Protein AF-A0A2X3J3M7-F1 (afdb_monomer_lite)

Sequence (72 aa):
MTPEIYQRLATAVELGKWPDGVALTQEQKDNSLQLVMLWQARHNTDAQHMTIDTNGQMVMKSKQQLKAEFGI

Radius of gyration: 14.17 Å; chains: 1; bounding box: 22×38×34 Å

Secondary structure (DSSP, 8-state):
--HHHHHHHHHHHHHTB-TTSPBPPHHHHHHHHHHHHHHHHHH-SS--TTEE-TTS-EE---HHHHHHHHT-

Organism: NCBI:txid158822

Foldseek 3Di:
DDPVLLVQLVVCLVVQHGPVRHGADPVSSVVSVVVNLVVCLCPVCPPDAQHQHVVRDGDHDDPVRVCVVVVD

pLDDT: mean 80.12, std 7.69, range [59.81, 91.31]

InterPro domains:
  IPR009749 Protein of unknown function DUF1315 [PF07023] (1-69)

Structure (mmCIF, N/CA/C/O backbone):
data_AF-A0A2X3J3M7-F1
#
_entry.id   AF-A0A2X3J3M7-F1
#
loop_
_atom_site.group_PDB
_atom_site.id
_atom_site.type_symbol
_atom_site.label_atom_id
_atom_site.label_alt_id
_atom_site.label_comp_id
_atom_site.label_asym_id
_atom_site.label_entity_id
_atom_site.label_seq_id
_atom_site.pdbx_PDB_ins_code
_atom_site.Cartn_x
_atom_site.Cartn_y
_atom_site.Cartn_z
_atom_site.occupancy
_atom_site.B_iso_or_equiv
_atom_site.auth_seq_id
_atom_site.auth_comp_id
_atom_site.auth_asym_id
_atom_site.auth_atom_id
_atom_site.pdbx_PDB_model_num
ATOM 1 N N . MET A 1 1 ? 8.113 7.410 -4.710 1.00 64.94 1 MET A N 1
ATOM 2 C CA . MET A 1 1 ? 7.387 6.579 -3.728 1.00 64.94 1 MET A CA 1
ATOM 3 C C . MET A 1 1 ? 8.181 5.299 -3.572 1.00 64.94 1 MET A C 1
ATOM 5 O O . MET A 1 1 ? 8.474 4.669 -4.583 1.00 64.94 1 MET A O 1
ATOM 9 N N . THR A 1 2 ? 8.635 4.997 -2.360 1.00 81.31 2 THR A N 1
ATOM 10 C CA . THR A 1 2 ? 9.405 3.778 -2.093 1.00 81.31 2 THR A CA 1
ATOM 11 C C . THR A 1 2 ? 8.464 2.568 -2.036 1.00 81.31 2 THR A C 1
ATOM 13 O O . THR A 1 2 ? 7.282 2.746 -1.725 1.00 81.31 2 THR A O 1
ATOM 16 N N . PRO A 1 3 ? 8.961 1.347 -2.308 1.00 81.56 3 PRO A N 1
ATOM 17 C CA . PRO A 1 3 ? 8.164 0.121 -2.191 1.00 81.56 3 PRO A CA 1
ATOM 18 C C . PRO A 1 3 ? 7.516 -0.031 -0.807 1.00 81.56 3 PRO A C 1
ATOM 20 O O . PRO A 1 3 ? 6.372 -0.458 -0.694 1.00 81.56 3 PRO A O 1
ATOM 23 N N . GLU A 1 4 ? 8.217 0.409 0.241 1.00 84.44 4 GLU A N 1
ATOM 24 C CA . GLU A 1 4 ? 7.716 0.403 1.617 1.00 84.44 4 GLU A CA 1
ATOM 25 C C . GLU A 1 4 ? 6.484 1.305 1.795 1.00 84.44 4 GLU A C 1
ATOM 27 O O . GLU A 1 4 ? 5.485 0.888 2.378 1.00 84.44 4 GLU A O 1
ATOM 32 N N . ILE A 1 5 ? 6.509 2.528 1.248 1.00 85.00 5 ILE A N 1
ATOM 33 C CA . ILE A 1 5 ? 5.364 3.450 1.314 1.00 85.00 5 ILE A CA 1
ATOM 34 C C . ILE A 1 5 ? 4.171 2.868 0.555 1.00 85.00 5 ILE A C 1
ATOM 36 O O . ILE A 1 5 ? 3.051 2.915 1.058 1.00 85.00 5 ILE A O 1
ATOM 40 N N . TYR A 1 6 ? 4.406 2.278 -0.619 1.00 86.50 6 TYR A N 1
ATOM 41 C CA . TYR A 1 6 ? 3.359 1.593 -1.374 1.00 86.50 6 TYR A CA 1
ATOM 42 C C . TYR A 1 6 ? 2.717 0.462 -0.558 1.00 86.50 6 TYR A C 1
ATOM 44 O O . TYR A 1 6 ? 1.495 0.425 -0.442 1.00 86.50 6 TYR A O 1
ATOM 52 N N . GLN A 1 7 ? 3.513 -0.415 0.066 1.00 85.19 7 GLN A N 1
ATOM 53 C CA . GLN A 1 7 ? 2.976 -1.499 0.896 1.00 85.19 7 GLN A CA 1
ATOM 54 C C . GLN A 1 7 ? 2.165 -0.977 2.083 1.00 85.19 7 GLN A C 1
ATOM 56 O O . GLN A 1 7 ? 1.120 -1.545 2.401 1.00 85.19 7 GLN A O 1
ATOM 61 N N . ARG A 1 8 ? 2.605 0.118 2.716 1.00 87.75 8 ARG A N 1
ATOM 62 C CA . ARG A 1 8 ? 1.863 0.749 3.817 1.00 87.75 8 ARG A CA 1
ATOM 63 C C . ARG A 1 8 ? 0.527 1.310 3.337 1.00 87.75 8 ARG A C 1
ATOM 65 O O . ARG A 1 8 ? -0.478 1.076 3.997 1.00 87.75 8 ARG A O 1
ATOM 72 N N . LEU A 1 9 ? 0.502 1.994 2.191 1.00 88.19 9 LEU A N 1
ATOM 73 C CA . LEU A 1 9 ? -0.726 2.536 1.597 1.00 88.19 9 LEU A CA 1
ATOM 74 C C . LEU A 1 9 ? -1.686 1.425 1.160 1.00 88.19 9 LEU A C 1
ATOM 76 O O . LEU A 1 9 ? -2.868 1.493 1.478 1.00 88.19 9 LEU A O 1
ATOM 80 N N . ALA A 1 10 ? -1.185 0.386 0.488 1.00 85.62 10 ALA A N 1
ATOM 81 C CA . ALA A 1 10 ? -1.987 -0.754 0.051 1.00 85.62 10 ALA A CA 1
ATOM 82 C C . ALA A 1 10 ? -2.622 -1.481 1.246 1.00 85.62 10 ALA A C 1
ATOM 84 O O . ALA A 1 10 ? -3.838 -1.648 1.291 1.00 85.62 10 ALA A O 1
ATOM 85 N N . THR A 1 11 ? -1.814 -1.808 2.261 1.00 88.06 11 THR A N 1
ATOM 86 C CA . THR A 1 11 ? -2.289 -2.424 3.512 1.00 88.06 11 THR A CA 1
ATOM 87 C C . THR A 1 11 ? -3.318 -1.539 4.210 1.00 88.06 11 THR A C 1
ATOM 89 O O . THR A 1 11 ? -4.338 -2.026 4.691 1.00 88.06 11 THR A O 1
ATOM 92 N N . ALA A 1 12 ? -3.076 -0.228 4.258 1.00 89.12 12 ALA A N 1
ATOM 93 C CA . ALA A 1 12 ? -3.983 0.684 4.931 1.00 89.12 12 ALA A CA 1
ATOM 94 C C . ALA A 1 12 ? -5.332 0.781 4.206 1.00 89.12 12 ALA A C 1
ATOM 96 O O . ALA A 1 12 ? -6.375 0.693 4.848 1.00 89.12 12 ALA A O 1
ATOM 97 N N . VAL A 1 13 ? -5.330 0.896 2.875 1.00 88.06 13 VAL A N 1
ATOM 98 C CA . VAL A 1 13 ? -6.551 0.932 2.055 1.00 88.06 13 VAL A CA 1
ATOM 99 C C . VAL A 1 13 ? -7.345 -0.373 2.159 1.00 88.06 13 VAL A C 1
ATOM 101 O O . VAL A 1 13 ? -8.574 -0.316 2.239 1.00 88.06 13 VAL A O 1
ATOM 104 N N . GLU A 1 14 ? -6.663 -1.520 2.204 1.00 86.19 14 GLU A N 1
ATOM 105 C CA . GLU A 1 14 ? -7.280 -2.843 2.363 1.00 86.19 14 GLU A CA 1
ATOM 106 C C . GLU A 1 14 ? -7.925 -3.014 3.747 1.00 86.19 14 GLU A C 1
ATOM 108 O O . GLU A 1 14 ? -9.074 -3.442 3.853 1.00 86.19 14 GLU A O 1
ATOM 113 N N . LEU A 1 15 ? -7.224 -2.611 4.813 1.00 88.19 15 LEU A N 1
ATOM 114 C CA . LEU A 1 15 ? -7.707 -2.723 6.194 1.00 88.19 15 LEU A CA 1
ATOM 115 C C . LEU A 1 15 ? -8.632 -1.573 6.628 1.00 88.19 15 LEU A C 1
ATOM 117 O O . LEU A 1 15 ? -9.263 -1.659 7.682 1.00 88.19 15 LEU A O 1
ATOM 121 N N . GLY A 1 16 ? -8.678 -0.474 5.874 1.00 86.12 16 GLY A N 1
ATOM 122 C CA . GLY A 1 16 ? -9.370 0.764 6.251 1.00 86.12 16 GLY A CA 1
ATOM 123 C C . GLY A 1 16 ? -8.725 1.520 7.422 1.00 86.12 16 GLY A C 1
ATOM 124 O O . GLY A 1 16 ? -9.352 2.407 8.002 1.00 86.12 16 GLY A O 1
ATOM 125 N N . LYS A 1 17 ? -7.485 1.185 7.793 1.00 90.00 17 LYS A N 1
ATOM 126 C CA . LYS A 1 17 ? -6.745 1.799 8.904 1.00 90.00 17 LYS A CA 1
ATOM 127 C C . LYS A 1 17 ? -5.249 1.835 8.623 1.00 90.00 17 LYS A C 1
ATOM 129 O O . LYS A 1 17 ? -4.703 0.906 8.040 1.00 90.00 17 LYS A O 1
ATOM 134 N N . TRP A 1 18 ? -4.579 2.882 9.083 1.00 87.38 18 TRP A N 1
ATOM 135 C CA . TRP A 1 18 ? -3.125 2.970 9.103 1.00 87.38 18 TRP A CA 1
ATOM 136 C C . TRP A 1 18 ? -2.514 1.837 9.947 1.00 87.38 18 TRP A C 1
ATOM 138 O O . TRP A 1 18 ? -3.164 1.345 10.876 1.00 87.38 18 TRP A O 1
ATOM 148 N N . PRO A 1 19 ? -1.258 1.431 9.676 1.00 76.19 19 PRO A N 1
ATOM 149 C CA . PRO A 1 19 ? -0.555 0.425 10.480 1.00 76.19 19 PRO A CA 1
ATOM 150 C C . PRO A 1 19 ? -0.419 0.830 11.957 1.00 76.19 19 PRO A C 1
ATOM 152 O O . PRO A 1 19 ? -0.337 -0.031 12.824 1.00 76.19 19 PRO A O 1
ATOM 155 N N . ASP A 1 20 ? -0.488 2.127 12.247 1.00 83.31 20 ASP A N 1
ATOM 156 C CA . ASP A 1 20 ? -0.516 2.699 13.595 1.00 83.31 20 ASP A CA 1
ATOM 157 C C . ASP A 1 20 ? -1.875 2.526 14.315 1.00 83.31 20 ASP A C 1
ATOM 159 O O . ASP A 1 20 ? -2.046 2.962 15.450 1.00 83.31 20 ASP A O 1
ATOM 163 N N . GLY A 1 21 ? -2.867 1.900 13.669 1.00 83.69 21 GLY A N 1
ATOM 164 C CA . GLY A 1 21 ? -4.194 1.615 14.231 1.00 83.69 21 GLY A CA 1
ATOM 165 C C . GLY A 1 21 ? -5.233 2.722 14.027 1.00 83.69 21 GLY A C 1
ATOM 166 O O . GLY A 1 21 ? -6.405 2.524 14.344 1.00 83.69 21 GLY A O 1
ATOM 167 N N . VAL A 1 22 ? -4.836 3.862 13.460 1.00 88.31 22 VAL A N 1
ATOM 168 C CA . VAL A 1 22 ? -5.726 4.994 13.168 1.00 88.31 22 VAL A CA 1
ATOM 169 C C . VAL A 1 22 ? -6.592 4.683 11.945 1.00 88.31 22 VAL A C 1
ATOM 171 O O . VAL A 1 22 ? -6.065 4.336 10.892 1.00 88.31 22 VAL A O 1
ATOM 174 N N . ALA A 1 23 ? -7.914 4.829 12.052 1.00 89.69 23 ALA A N 1
ATOM 175 C CA . ALA A 1 23 ? -8.820 4.646 10.917 1.00 89.69 23 ALA A CA 1
ATOM 176 C C . ALA A 1 23 ? -8.544 5.677 9.808 1.00 89.69 23 ALA A C 1
ATOM 178 O O . ALA A 1 23 ? -8.322 6.856 10.086 1.00 89.69 23 ALA A O 1
ATOM 179 N N . LEU A 1 24 ? -8.570 5.232 8.551 1.00 87.88 24 LEU A N 1
ATOM 180 C CA . LEU A 1 24 ? -8.461 6.123 7.399 1.00 87.88 24 LEU A CA 1
ATOM 181 C C . LEU A 1 24 ? -9.756 6.917 7.238 1.00 87.88 24 LEU A C 1
ATOM 183 O O . LEU A 1 24 ? -10.847 6.344 7.223 1.00 87.88 24 LEU A O 1
ATOM 187 N N . THR A 1 25 ? -9.641 8.230 7.053 1.00 91.31 25 THR A N 1
ATOM 188 C CA . THR A 1 25 ? -10.782 9.023 6.586 1.00 91.31 25 THR A CA 1
ATOM 189 C C . THR A 1 25 ? -11.092 8.686 5.127 1.00 91.31 25 THR A C 1
ATOM 191 O O . THR A 1 25 ? -10.235 8.182 4.398 1.00 91.31 25 THR A O 1
ATOM 194 N N . GLN A 1 26 ? -12.312 8.984 4.674 1.00 87.69 26 GLN A N 1
ATOM 195 C CA . GLN A 1 26 ? -12.711 8.732 3.286 1.00 87.69 26 GLN A CA 1
ATOM 196 C C . GLN A 1 26 ? -11.764 9.421 2.290 1.00 87.69 26 GLN A C 1
ATOM 198 O O . GLN A 1 26 ? -11.263 8.781 1.374 1.00 87.69 26 GLN A O 1
ATOM 203 N N . GLU A 1 27 ? -11.426 10.688 2.532 1.00 89.31 27 GLU A N 1
ATOM 204 C CA . GLU A 1 27 ? -10.489 11.439 1.690 1.00 89.31 27 GLU A CA 1
ATOM 205 C C . GLU A 1 27 ? -9.078 10.829 1.697 1.00 89.31 27 GLU A C 1
ATOM 207 O O . GLU A 1 27 ? -8.432 10.721 0.655 1.00 89.31 27 GLU A O 1
ATOM 212 N N . GLN A 1 28 ? -8.595 10.364 2.855 1.00 87.19 28 GLN A N 1
ATOM 213 C CA . GLN A 1 28 ? -7.304 9.678 2.930 1.00 87.19 28 GLN A CA 1
ATOM 214 C C . GLN A 1 28 ? -7.324 8.344 2.184 1.00 87.19 28 GLN A C 1
ATOM 216 O O . GLN A 1 28 ? -6.321 7.980 1.570 1.00 87.19 28 GLN A O 1
ATOM 221 N N . LYS A 1 29 ? -8.445 7.618 2.222 1.00 87.81 29 LYS A N 1
ATOM 222 C CA . LYS A 1 29 ? -8.623 6.360 1.496 1.00 87.81 29 LYS A CA 1
ATOM 223 C C . LYS A 1 29 ? -8.598 6.591 -0.013 1.00 87.81 29 LYS A C 1
ATOM 225 O O . LYS A 1 29 ? -7.852 5.899 -0.699 1.00 87.81 29 LYS A O 1
ATOM 230 N N . ASP A 1 30 ? -9.341 7.578 -0.509 1.00 89.00 30 ASP A N 1
ATOM 231 C CA . ASP A 1 30 ? -9.358 7.952 -1.928 1.00 89.00 30 ASP A CA 1
ATOM 232 C C . ASP A 1 30 ? -7.970 8.397 -2.417 1.00 89.00 30 ASP A C 1
ATOM 234 O O . ASP A 1 30 ? -7.462 7.871 -3.408 1.00 89.00 30 ASP A O 1
ATOM 238 N N . ASN A 1 31 ? -7.295 9.279 -1.674 1.00 87.94 31 ASN A N 1
ATOM 239 C CA . ASN A 1 31 ? -5.938 9.722 -2.009 1.00 87.94 31 ASN A CA 1
ATOM 240 C C . ASN A 1 31 ? -4.926 8.565 -1.991 1.00 87.94 31 ASN A C 1
ATOM 242 O O . ASN A 1 31 ? -4.095 8.439 -2.893 1.00 87.94 31 ASN A O 1
ATOM 246 N N . SER A 1 32 ? -5.001 7.690 -0.985 1.00 87.88 32 SER A N 1
ATOM 247 C CA . SER A 1 32 ? -4.114 6.525 -0.877 1.00 87.88 32 SER A CA 1
ATOM 248 C C . SER A 1 32 ? -4.345 5.539 -2.020 1.00 87.88 32 SER A C 1
ATOM 250 O O . SER A 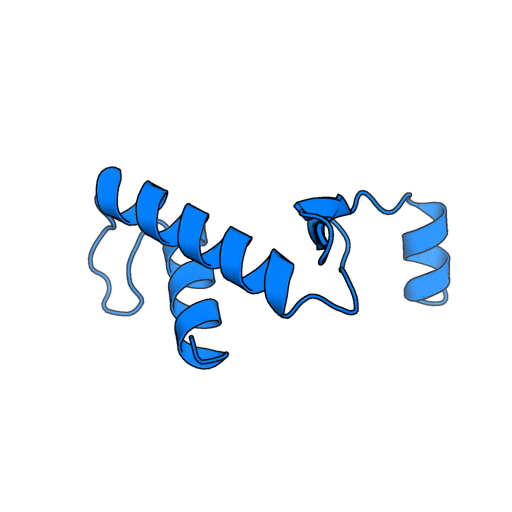1 32 ? -3.383 5.026 -2.586 1.00 87.88 32 SER A O 1
ATOM 252 N N . LEU A 1 33 ? -5.603 5.318 -2.409 1.00 86.88 33 LEU A N 1
ATOM 253 C CA . LEU A 1 33 ? -5.961 4.462 -3.536 1.00 86.88 33 LEU A CA 1
ATOM 254 C C . LEU A 1 33 ? -5.408 5.011 -4.858 1.00 86.88 33 LEU A C 1
ATOM 256 O O . LEU A 1 33 ? -4.787 4.265 -5.615 1.00 86.88 33 LEU A O 1
ATOM 260 N N . GLN A 1 34 ? -5.561 6.314 -5.112 1.00 87.00 34 GLN A N 1
ATOM 261 C CA . GLN A 1 34 ? -4.992 6.956 -6.300 1.00 87.00 34 GLN A CA 1
ATOM 262 C C . GLN A 1 34 ? -3.466 6.817 -6.350 1.00 87.00 34 GLN A C 1
ATOM 264 O O . GLN A 1 34 ? -2.904 6.518 -7.405 1.00 87.00 34 GLN A O 1
ATOM 269 N N . LEU A 1 35 ? -2.786 6.981 -5.211 1.00 86.88 35 LEU A N 1
ATOM 270 C CA . LEU A 1 35 ? -1.336 6.806 -5.109 1.00 86.88 35 LEU A CA 1
ATOM 271 C C . LEU A 1 35 ? -0.904 5.364 -5.400 1.00 86.88 35 LEU A C 1
ATOM 273 O O . LEU A 1 35 ? 0.057 5.159 -6.142 1.00 86.88 35 LEU A O 1
ATOM 277 N N . VAL A 1 36 ? -1.620 4.374 -4.860 1.00 85.31 36 VAL A N 1
ATOM 278 C CA . VAL A 1 36 ? -1.381 2.943 -5.118 1.00 85.31 36 VAL A CA 1
ATOM 279 C C . VAL A 1 36 ? -1.525 2.639 -6.612 1.00 85.31 36 VAL A C 1
ATOM 281 O O . VAL A 1 36 ? -0.626 2.027 -7.188 1.00 85.31 36 VAL A O 1
ATOM 284 N N . MET A 1 37 ? -2.582 3.133 -7.265 1.00 83.94 37 MET A N 1
ATOM 285 C CA . MET A 1 37 ? -2.800 2.957 -8.709 1.00 83.94 37 MET A CA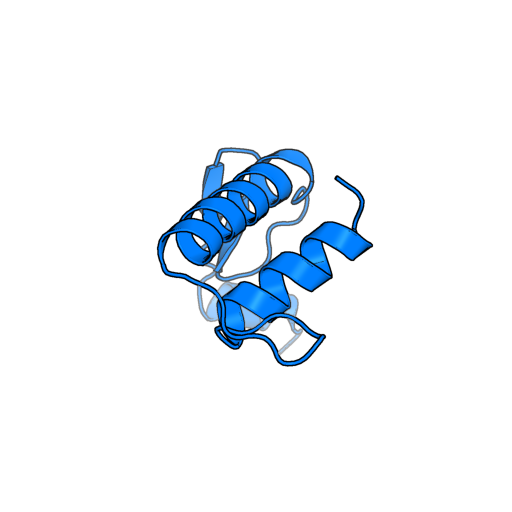 1
ATOM 286 C C . MET A 1 37 ? -1.704 3.619 -9.556 1.00 83.94 37 MET A C 1
ATOM 288 O O . MET A 1 37 ? -1.158 2.993 -10.461 1.00 83.94 37 MET A O 1
ATOM 292 N N . LEU A 1 38 ? -1.332 4.867 -9.247 1.00 84.38 38 LEU A N 1
ATOM 293 C CA . LEU A 1 38 ? -0.247 5.591 -9.926 1.00 84.38 38 LEU A CA 1
ATOM 294 C C . LEU A 1 38 ? 1.101 4.888 -9.775 1.00 84.38 38 LEU A C 1
ATOM 296 O O . LEU A 1 38 ? 1.926 4.909 -10.690 1.00 84.38 38 LEU A O 1
ATOM 300 N N . TRP A 1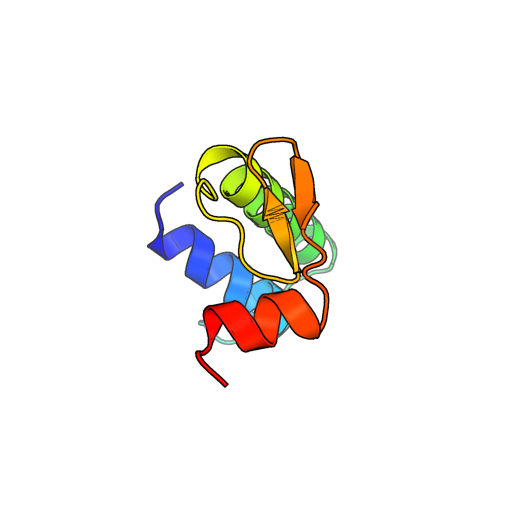 39 ? 1.350 4.296 -8.609 1.00 84.44 39 TRP A N 1
ATOM 301 C CA . TRP A 1 39 ? 2.575 3.554 -8.369 1.00 84.44 39 TRP A CA 1
ATOM 302 C C . TRP A 1 39 ? 2.608 2.251 -9.159 1.00 84.44 39 TRP A C 1
ATOM 304 O O . TRP A 1 39 ? 3.618 1.989 -9.816 1.00 84.44 39 TRP A O 1
ATOM 314 N N . GLN A 1 40 ? 1.500 1.499 -9.158 1.00 80.19 40 GLN A N 1
ATOM 315 C CA . GLN A 1 40 ? 1.332 0.301 -9.981 1.00 80.19 40 GLN A CA 1
ATOM 316 C C . GLN A 1 40 ? 1.544 0.628 -11.464 1.00 80.19 40 GLN A C 1
ATOM 318 O O . GLN A 1 40 ? 2.416 0.040 -12.090 1.00 80.19 40 GLN A O 1
ATOM 323 N N . ALA A 1 41 ? 0.906 1.673 -11.994 1.00 79.12 41 ALA A N 1
ATOM 324 C CA . ALA A 1 41 ? 1.096 2.089 -13.385 1.00 79.12 41 ALA A CA 1
ATOM 325 C C . ALA A 1 41 ? 2.546 2.488 -13.742 1.00 79.12 41 ALA A C 1
ATOM 327 O O . ALA A 1 41 ? 2.915 2.528 -14.911 1.00 79.12 41 ALA A O 1
ATOM 328 N N . ARG A 1 42 ? 3.402 2.795 -12.760 1.00 78.38 42 ARG A N 1
ATOM 329 C CA . ARG A 1 42 ? 4.814 3.139 -13.010 1.00 78.38 42 ARG A CA 1
ATOM 330 C C . ARG A 1 42 ? 5.794 1.994 -12.768 1.00 78.38 42 ARG A C 1
ATOM 332 O O . ARG A 1 42 ? 6.859 2.006 -13.373 1.00 78.38 42 ARG A O 1
ATOM 339 N N . HIS A 1 43 ? 5.478 1.060 -11.872 1.00 74.88 43 HIS A N 1
ATOM 340 C CA . HIS A 1 43 ? 6.428 0.041 -11.398 1.00 74.88 43 HIS A CA 1
ATOM 341 C C . HIS A 1 43 ? 5.943 -1.398 -11.593 1.00 74.88 43 HIS A C 1
ATOM 343 O O . HIS A 1 43 ? 6.734 -2.323 -11.436 1.00 74.88 43 HIS A O 1
ATOM 349 N N . ASN A 1 44 ? 4.673 -1.612 -11.936 1.00 70.88 44 ASN A N 1
ATOM 350 C CA . ASN A 1 44 ? 4.089 -2.938 -12.113 1.00 70.88 44 ASN A CA 1
ATOM 351 C C . ASN A 1 44 ? 4.374 -3.483 -13.519 1.00 70.88 44 ASN A C 1
ATOM 353 O O . ASN A 1 44 ? 3.470 -3.696 -14.325 1.00 70.88 44 ASN A O 1
ATOM 357 N N . THR A 1 45 ? 5.661 -3.651 -13.828 1.00 66.38 45 THR A N 1
ATOM 358 C CA . THR A 1 45 ? 6.139 -4.188 -15.110 1.00 66.38 45 THR A CA 1
ATOM 359 C C . THR A 1 45 ? 5.756 -5.652 -15.321 1.00 66.38 45 THR A C 1
ATOM 361 O O . THR A 1 45 ? 5.681 -6.085 -16.465 1.00 66.38 45 THR A O 1
ATOM 364 N N . ASP A 1 46 ? 5.487 -6.391 -14.240 1.00 67.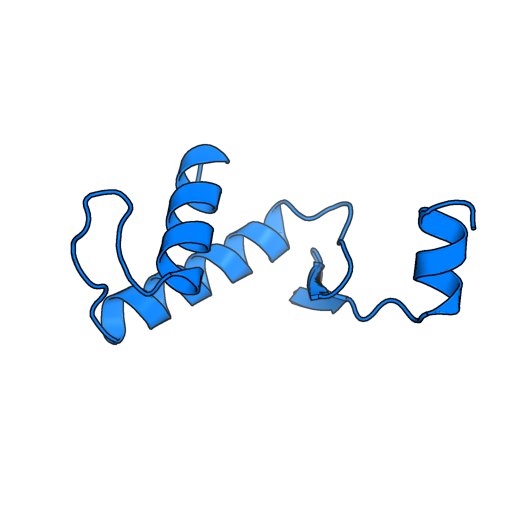25 46 ASP A N 1
ATOM 365 C CA . ASP A 1 46 ? 4.942 -7.751 -14.265 1.00 67.25 46 ASP A CA 1
ATOM 366 C C . ASP A 1 46 ? 3.600 -7.773 -13.521 1.00 67.25 46 ASP A C 1
ATOM 368 O O . ASP A 1 46 ? 3.504 -8.060 -12.327 1.00 67.25 46 ASP A O 1
ATOM 372 N N . ALA A 1 47 ? 2.553 -7.344 -14.224 1.00 68.81 47 ALA A N 1
ATOM 373 C CA . ALA A 1 47 ? 1.246 -7.148 -13.626 1.00 68.81 47 ALA A CA 1
ATOM 374 C C . ALA A 1 47 ? 0.582 -8.480 -13.241 1.00 68.81 47 ALA A C 1
ATOM 376 O O . ALA A 1 47 ? 0.157 -9.287 -14.077 1.00 68.81 47 ALA A O 1
ATOM 377 N N . GLN A 1 48 ? 0.467 -8.684 -11.932 1.00 67.56 48 GLN A N 1
ATOM 378 C CA . GLN A 1 48 ? -0.254 -9.787 -11.303 1.00 67.56 48 GLN A CA 1
ATOM 379 C C . GLN A 1 48 ? -1.766 -9.711 -11.579 1.00 67.56 48 GLN A C 1
ATOM 381 O O . GLN A 1 48 ? -2.320 -8.656 -11.902 1.00 67.56 48 GLN A O 1
ATOM 386 N N . HIS A 1 49 ? -2.461 -10.840 -11.428 1.00 69.75 49 HIS A N 1
ATOM 387 C CA . HIS A 1 49 ? -3.920 -10.885 -11.547 1.00 69.75 49 HIS A CA 1
ATOM 388 C C . HIS A 1 49 ? -4.578 -9.883 -10.579 1.00 69.75 49 HIS A C 1
ATOM 390 O O . HIS A 1 49 ? -4.233 -9.848 -9.402 1.00 69.75 49 HIS A O 1
ATOM 396 N N . MET A 1 50 ? -5.520 -9.077 -11.084 1.00 70.44 50 MET A N 1
ATOM 397 C CA . MET A 1 50 ? -6.204 -7.980 -10.373 1.00 70.44 50 MET A CA 1
ATOM 398 C C . MET A 1 50 ? -5.314 -6.789 -9.983 1.00 70.44 50 MET A C 1
ATOM 400 O O . MET A 1 50 ? -5.626 -6.062 -9.042 1.00 70.44 50 MET A O 1
ATOM 404 N N . THR A 1 51 ? -4.234 -6.542 -10.722 1.00 71.81 51 THR A N 1
ATOM 405 C CA . THR A 1 51 ? -3.401 -5.342 -10.542 1.00 71.81 51 THR A CA 1
ATOM 406 C C . THR A 1 51 ? -3.438 -4.442 -11.773 1.00 71.81 51 THR A C 1
ATOM 408 O O . THR A 1 51 ? -3.853 -4.870 -12.851 1.00 71.81 51 THR A O 1
ATOM 411 N N . ILE A 1 52 ? -3.059 -3.173 -11.608 1.00 76.69 52 ILE A N 1
ATOM 412 C CA . ILE A 1 52 ? -2.991 -2.205 -12.708 1.00 76.69 52 ILE A CA 1
ATOM 413 C C . ILE A 1 52 ? -1.640 -2.340 -13.414 1.00 76.69 52 ILE A C 1
ATOM 415 O O . ILE A 1 52 ? -0.606 -2.196 -12.763 1.00 76.69 52 ILE A O 1
ATOM 419 N N . ASP A 1 53 ? -1.629 -2.630 -14.715 1.00 76.00 53 ASP A N 1
ATOM 420 C CA . ASP A 1 53 ? -0.395 -2.680 -15.509 1.00 76.00 53 ASP A CA 1
ATOM 421 C C . ASP A 1 53 ? 0.206 -1.287 -15.751 1.00 76.00 53 ASP A C 1
ATOM 423 O O . ASP A 1 53 ? -0.387 -0.254 -15.430 1.00 76.00 53 ASP A O 1
ATOM 427 N N . THR A 1 54 ? 1.392 -1.241 -16.362 1.00 75.00 54 THR A N 1
ATOM 428 C CA . THR A 1 54 ? 2.055 0.024 -16.713 1.00 75.00 54 THR A CA 1
ATOM 429 C C . THR A 1 54 ? 1.317 0.861 -17.764 1.00 75.00 54 THR A C 1
ATOM 431 O O . THR A 1 54 ? 1.629 2.037 -17.940 1.00 75.00 54 THR A O 1
ATOM 434 N N . ASN A 1 55 ? 0.311 0.291 -18.434 1.00 71.38 55 ASN A N 1
ATOM 435 C CA . ASN A 1 55 ? -0.576 0.997 -19.356 1.00 71.38 55 ASN A CA 1
ATOM 436 C C . ASN A 1 55 ? -1.819 1.569 -18.650 1.00 71.38 55 ASN A C 1
ATOM 438 O O . ASN A 1 55 ? -2.665 2.175 -19.308 1.00 71.38 55 ASN A O 1
ATOM 442 N N . GLY A 1 56 ? -1.947 1.394 -17.330 1.00 67.69 56 GLY A N 1
ATOM 443 C CA . GLY A 1 56 ? -3.099 1.853 -16.554 1.00 67.69 56 GLY A CA 1
ATOM 444 C C . GLY A 1 56 ? -4.341 0.966 -16.694 1.00 67.69 56 GLY A C 1
ATOM 445 O O . GLY A 1 56 ? -5.432 1.388 -16.315 1.00 67.69 56 GLY A O 1
ATOM 446 N N . GLN A 1 57 ? -4.203 -0.247 -17.232 1.00 75.25 57 GLN A N 1
ATOM 447 C CA . GLN A 1 57 ? -5.287 -1.207 -17.428 1.00 75.25 57 GLN A CA 1
ATOM 448 C C . GLN A 1 57 ? -5.306 -2.253 -16.311 1.00 75.25 57 GLN A C 1
ATOM 450 O O . GLN A 1 57 ? -4.269 -2.709 -15.832 1.00 75.25 57 GLN A O 1
ATOM 455 N N . MET A 1 58 ? -6.504 -2.671 -15.900 1.00 74.44 58 MET A N 1
ATOM 456 C CA . MET A 1 58 ? -6.652 -3.757 -14.932 1.00 74.44 58 MET A CA 1
ATOM 457 C C . MET A 1 58 ? -6.351 -5.101 -15.599 1.00 74.44 58 MET A C 1
ATOM 45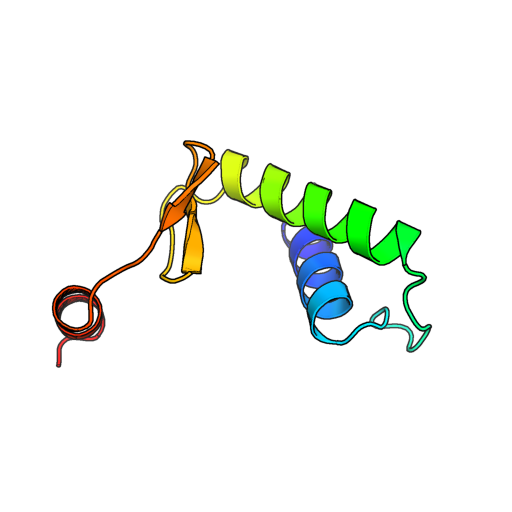9 O O . MET A 1 58 ? -7.044 -5.513 -16.531 1.00 74.44 58 MET A O 1
ATOM 463 N N . VAL A 1 59 ? -5.352 -5.818 -15.087 1.00 77.44 59 VAL A N 1
ATOM 464 C CA . VAL A 1 59 ? -4.975 -7.135 -15.603 1.00 77.44 59 VAL A CA 1
ATOM 465 C C . VAL A 1 59 ? -5.881 -8.206 -15.021 1.00 77.44 59 VAL A C 1
ATOM 467 O O . VAL A 1 59 ? -5.727 -8.654 -13.884 1.00 77.44 59 VAL A O 1
ATOM 470 N N . MET A 1 60 ? -6.827 -8.663 -15.836 1.00 76.81 60 MET A N 1
ATOM 471 C CA . MET A 1 60 ? -7.658 -9.825 -15.536 1.00 76.81 60 MET A CA 1
ATOM 472 C C . MET A 1 60 ? -7.084 -11.071 -16.214 1.00 76.81 60 MET A C 1
ATOM 474 O O . MET A 1 60 ? -7.407 -11.381 -17.358 1.00 76.81 60 MET A O 1
ATOM 478 N N . LYS A 1 61 ? -6.229 -11.812 -15.500 1.00 77.31 61 LYS A N 1
ATOM 479 C CA . LYS A 1 61 ? -5.789 -13.148 -15.949 1.00 77.31 61 LYS A CA 1
ATOM 480 C C . LYS A 1 61 ? -6.940 -14.160 -15.855 1.00 77.31 61 LYS A C 1
ATOM 482 O O . LYS A 1 61 ? -7.647 -14.214 -14.855 1.00 77.31 61 LYS A O 1
ATOM 487 N N . SER A 1 62 ? -7.133 -14.982 -16.878 1.00 80.56 62 SER A N 1
ATOM 488 C CA . SER A 1 62 ? -8.129 -16.061 -16.867 1.00 80.56 62 SER A CA 1
ATOM 489 C C . SER A 1 62 ? -7.690 -17.244 -15.989 1.00 80.56 62 SER A C 1
ATOM 491 O O . SER A 1 62 ? -6.506 -17.420 -15.703 1.00 80.56 62 SER A O 1
ATOM 493 N N . LYS A 1 63 ? 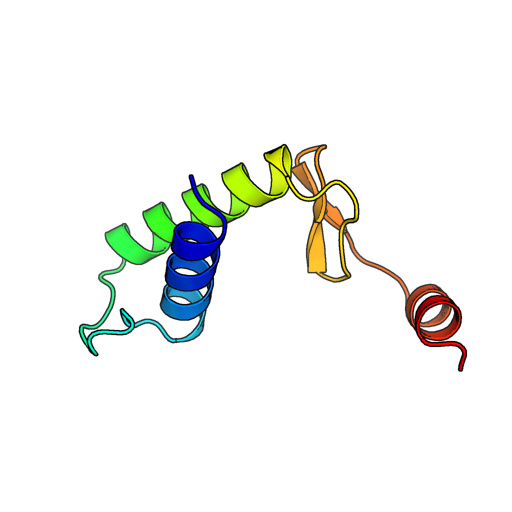-8.631 -18.128 -15.613 1.00 72.94 63 LYS A N 1
ATOM 494 C CA . LYS A 1 63 ? -8.325 -19.362 -14.856 1.00 72.94 63 LYS A CA 1
ATOM 495 C C . LYS A 1 63 ? -7.259 -20.240 -15.526 1.00 72.94 63 LYS A C 1
ATOM 497 O O . LYS A 1 63 ? -6.492 -20.879 -14.817 1.00 72.94 63 LYS A O 1
ATOM 502 N N . GLN A 1 64 ? -7.212 -20.290 -16.862 1.00 76.94 64 GLN A N 1
ATOM 503 C CA . GLN A 1 64 ? -6.182 -21.040 -17.595 1.00 76.94 64 GLN A CA 1
ATOM 504 C C . GLN A 1 64 ? -4.797 -20.396 -17.473 1.00 76.94 64 GLN A C 1
ATOM 506 O O . GLN A 1 64 ? -3.821 -21.109 -17.277 1.00 76.94 64 GLN A O 1
ATOM 511 N N . GLN A 1 65 ? -4.711 -19.064 -17.537 1.00 74.50 65 GLN A N 1
ATOM 512 C CA . GLN A 1 65 ? -3.444 -18.343 -17.369 1.00 74.50 65 GLN A CA 1
ATOM 513 C C . GLN A 1 65 ? -2.907 -18.475 -15.945 1.00 74.50 65 GLN A C 1
ATOM 515 O O . GLN A 1 65 ? -1.729 -18.751 -15.774 1.00 74.50 65 GLN A O 1
ATOM 520 N N . LEU A 1 66 ? -3.780 -18.374 -14.937 1.00 75.69 66 LEU A N 1
ATOM 521 C CA . LEU A 1 66 ? -3.397 -18.599 -13.541 1.00 75.69 66 LEU A CA 1
ATOM 522 C C . LEU A 1 66 ? -2.846 -20.016 -13.335 1.00 75.69 66 LEU A C 1
ATOM 524 O O . LEU A 1 66 ? -1.805 -20.189 -12.720 1.00 75.69 66 LEU A O 1
ATOM 528 N N . LYS A 1 67 ? -3.510 -21.032 -13.892 1.00 75.31 67 LYS A N 1
ATOM 529 C CA . LYS A 1 67 ? -3.042 -22.424 -13.841 1.00 75.31 67 LYS A CA 1
ATOM 530 C C . LYS A 1 67 ? -1.662 -22.616 -14.473 1.00 75.31 67 LYS A C 1
ATOM 532 O O . LYS A 1 67 ? -0.787 -23.201 -13.846 1.00 75.31 67 LYS A O 1
ATOM 537 N N . ALA A 1 68 ? -1.445 -22.044 -15.659 1.00 76.56 68 ALA A N 1
ATOM 538 C CA . ALA A 1 68 ? -0.145 -22.074 -16.327 1.00 76.56 68 ALA A CA 1
ATOM 539 C C . ALA A 1 68 ? 0.958 -21.377 -15.507 1.00 76.56 68 ALA A C 1
ATOM 541 O O . ALA A 1 68 ? 2.089 -21.849 -15.471 1.00 76.56 68 ALA A O 1
ATOM 542 N N . GLU A 1 69 ? 0.620 -20.284 -14.824 1.00 70.94 69 GLU A N 1
ATOM 543 C CA . GLU A 1 69 ? 1.545 -19.494 -14.008 1.00 70.94 69 GLU A CA 1
ATOM 544 C C . GLU A 1 69 ? 1.890 -20.172 -12.670 1.00 70.94 69 GLU A C 1
ATOM 546 O O . GLU A 1 69 ? 3.034 -20.117 -12.225 1.00 70.94 69 GLU A O 1
ATOM 551 N N . PHE A 1 70 ? 0.933 -20.885 -12.065 1.00 73.44 70 PHE A N 1
ATOM 552 C CA . PHE A 1 70 ? 1.151 -21.713 -10.872 1.00 73.44 70 PHE A CA 1
ATOM 553 C C . PHE A 1 70 ? 1.639 -23.143 -11.186 1.00 73.44 70 PHE A C 1
ATOM 555 O O . PHE A 1 70 ? 1.884 -23.914 -10.259 1.00 73.44 70 PHE A O 1
ATOM 562 N N . GLY A 1 71 ? 1.790 -23.505 -12.466 1.00 68.62 71 GLY A N 1
ATOM 563 C CA . GLY A 1 71 ? 2.279 -24.818 -12.904 1.00 68.62 71 GLY A CA 1
ATOM 564 C C . GLY A 1 71 ? 1.336 -25.995 -12.612 1.00 68.62 71 GLY A C 1
ATOM 565 O O . GLY A 1 71 ? 1.823 -27.105 -12.397 1.00 68.62 71 GLY A O 1
ATOM 566 N N . ILE A 1 72 ? 0.015 -25.759 -12.577 1.00 59.81 72 ILE A N 1
ATOM 567 C CA . ILE A 1 72 ? -1.038 -26.735 -12.209 1.00 59.81 72 ILE A CA 1
ATOM 568 C C . ILE A 1 72 ? -2.014 -27.009 -13.355 1.00 59.81 72 ILE A C 1
ATOM 570 O O . ILE A 1 72 ? -2.327 -26.068 -14.117 1.00 59.81 72 ILE A O 1
#